Protein AF-A0A9Q0FKL8-F1 (afdb_monomer_lite)

InterPro domains:
  IPR025558 Domain of unknown function DUF4283 [PF14111] (4-67)
  IPR040256 Uncharacterized protein At4g02000-like [PTHR31286] (6-67)

Foldseek 3Di:
DDPVVVVVVCCVQLVLPPAWDWDDPDPPDIDTDGPDPVSVCSCVVPDQDDDPNDTDDDDDDDPPDDD

Radius of gyration: 11.61 Å; chains: 1; bounding box: 26×25×28 Å

pLDDT: mean 85.21, std 6.76, range [59.09, 90.75]

Sequence (67 aa):
MGYKALYSRLTQLWKPGAGLELLDLGHGSYLAKFASVANLERVVTRGPWMIQDHYLTLRQWTPDFRP

Secondary structure (DSSP, 8-state):
--HHHHHHHHHHHH---S-EEEEEEETTEEEEEES-HHHHHHHHHT--EEETTEEE------TT---

Organism: NCBI:txid218843

Structure (mmCIF, N/CA/C/O backbone):
data_AF-A0A9Q0FKL8-F1
#
_entry.id   AF-A0A9Q0FKL8-F1
#
loop_
_atom_site.group_PDB
_atom_site.id
_atom_site.type_symbol
_atom_site.label_atom_id
_atom_site.label_alt_id
_atom_site.label_comp_id
_atom_site.label_asym_id
_atom_site.label_entity_id
_atom_site.label_seq_id
_atom_site.pdbx_PDB_ins_code
_atom_site.Cartn_x
_atom_site.Cartn_y
_atom_site.Cartn_z
_atom_site.occupancy
_atom_site.B_iso_or_equiv
_atom_site.auth_seq_id
_atom_site.auth_comp_id
_atom_site.auth_asym_id
_atom_site.auth_atom_id
_atom_site.pdbx_PDB_model_num
ATOM 1 N N . MET A 1 1 ? 8.635 2.097 -12.677 1.00 67.75 1 MET A N 1
ATOM 2 C CA . MET A 1 1 ? 8.020 3.227 -11.937 1.00 67.75 1 MET A CA 1
ATOM 3 C C . MET A 1 1 ? 8.781 3.426 -10.637 1.00 67.75 1 MET A C 1
ATOM 5 O O . MET A 1 1 ? 9.148 2.436 -10.028 1.00 67.75 1 MET A O 1
ATOM 9 N N . GLY A 1 2 ? 9.038 4.664 -10.212 1.00 80.75 2 GLY A N 1
ATOM 10 C CA . GLY A 1 2 ? 9.626 4.910 -8.889 1.00 80.75 2 GLY A CA 1
ATOM 11 C C . GLY A 1 2 ? 8.592 4.765 -7.766 1.00 80.75 2 GLY A C 1
ATOM 12 O O . GLY A 1 2 ? 7.415 5.059 -7.983 1.00 80.75 2 GLY A O 1
ATOM 13 N N . TYR A 1 3 ? 9.038 4.388 -6.563 1.00 84.25 3 TYR A N 1
ATOM 14 C CA . TYR A 1 3 ? 8.203 4.198 -5.363 1.00 84.25 3 TYR A CA 1
ATOM 15 C C . TYR A 1 3 ? 7.177 5.325 -5.143 1.00 84.25 3 TYR A C 1
ATOM 17 O O . TYR A 1 3 ? 5.984 5.071 -5.004 1.00 84.25 3 TYR A O 1
ATOM 25 N N . LYS A 1 4 ? 7.616 6.592 -5.196 1.00 85.88 4 LYS A N 1
ATOM 26 C CA . LYS A 1 4 ? 6.742 7.762 -4.981 1.00 85.88 4 LYS A CA 1
ATOM 27 C C . LYS A 1 4 ? 5.608 7.859 -6.007 1.00 85.88 4 LYS A C 1
ATOM 29 O O . LYS A 1 4 ? 4.494 8.242 -5.657 1.00 85.88 4 LYS A O 1
ATOM 34 N N . ALA A 1 5 ? 5.888 7.519 -7.265 1.00 88.25 5 ALA A N 1
ATOM 35 C CA . ALA A 1 5 ? 4.887 7.550 -8.326 1.00 88.25 5 ALA A CA 1
ATOM 36 C C . ALA A 1 5 ? 3.834 6.457 -8.111 1.00 88.25 5 ALA A C 1
ATOM 38 O O . ALA A 1 5 ? 2.641 6.743 -8.199 1.00 88.25 5 ALA A O 1
ATOM 39 N N . LEU A 1 6 ? 4.264 5.238 -7.765 1.00 88.38 6 LEU A N 1
ATOM 40 C CA . LEU A 1 6 ? 3.353 4.140 -7.446 1.00 88.38 6 LEU A CA 1
ATOM 41 C C . LEU A 1 6 ? 2.506 4.469 -6.211 1.00 88.38 6 LEU A C 1
ATOM 43 O O . LEU A 1 6 ? 1.286 4.367 -6.270 1.00 88.38 6 LEU A O 1
ATOM 47 N N . TYR A 1 7 ? 3.129 4.944 -5.132 1.00 89.62 7 TYR A N 1
ATOM 48 C CA . TYR A 1 7 ? 2.429 5.336 -3.909 1.00 89.62 7 TYR A CA 1
ATOM 49 C C . TYR A 1 7 ? 1.355 6.400 -4.172 1.00 89.62 7 TYR A C 1
ATOM 51 O O . TYR A 1 7 ? 0.213 6.259 -3.733 1.00 89.62 7 TYR A O 1
ATOM 59 N N . SER A 1 8 ? 1.686 7.440 -4.945 1.00 90.25 8 SER A N 1
ATOM 60 C CA . SER A 1 8 ? 0.728 8.483 -5.331 1.00 90.25 8 SER A CA 1
ATOM 61 C C . SER A 1 8 ? -0.455 7.907 -6.121 1.00 90.25 8 SER A C 1
ATOM 63 O O . SER A 1 8 ? -1.613 8.170 -5.791 1.00 90.25 8 SER A O 1
ATOM 65 N N . ARG A 1 9 ? -0.182 7.039 -7.106 1.00 90.00 9 ARG A N 1
ATOM 66 C CA . ARG A 1 9 ? -1.223 6.376 -7.907 1.00 90.00 9 ARG A CA 1
ATOM 67 C C . ARG A 1 9 ? -2.120 5.480 -7.059 1.00 90.00 9 ARG A C 1
ATOM 69 O O . ARG A 1 9 ? -3.336 5.577 -7.178 1.00 90.00 9 ARG A O 1
ATOM 76 N N . LEU A 1 10 ? -1.548 4.664 -6.176 1.00 90.00 10 LEU A N 1
ATOM 77 C CA . LEU A 1 10 ? -2.301 3.795 -5.267 1.00 90.00 10 LEU A CA 1
ATOM 78 C C . LEU A 1 10 ? -3.166 4.600 -4.297 1.00 90.00 10 LEU A C 1
ATOM 80 O O . LEU A 1 10 ? -4.325 4.261 -4.071 1.00 90.00 10 LEU A O 1
ATOM 84 N N . THR A 1 11 ? -2.646 5.715 -3.786 1.00 89.56 11 THR A N 1
ATOM 85 C CA . THR A 1 11 ? -3.401 6.605 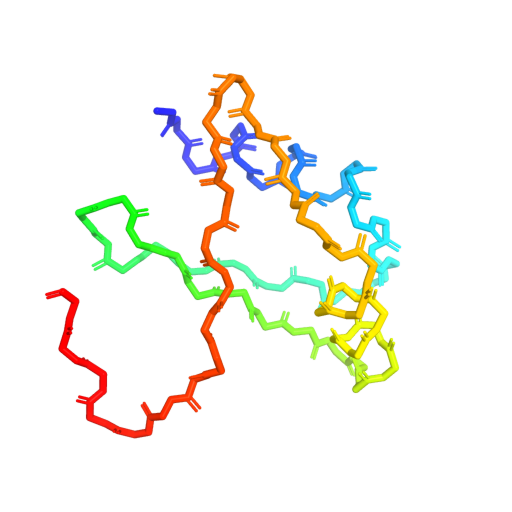-2.895 1.00 89.56 11 THR A CA 1
ATOM 86 C C . THR A 1 11 ? -4.595 7.234 -3.617 1.00 89.56 11 THR A C 1
ATOM 88 O O . THR A 1 11 ? -5.692 7.285 -3.062 1.00 89.56 11 THR A O 1
ATOM 91 N N . GLN A 1 12 ? -4.421 7.660 -4.872 1.00 89.31 12 GLN A N 1
ATOM 92 C CA . GLN A 1 12 ? -5.511 8.189 -5.700 1.00 89.31 12 GLN A CA 1
ATOM 93 C C . GLN A 1 12 ? -6.542 7.120 -6.083 1.00 89.31 12 GLN A C 1
ATOM 95 O O . GLN A 1 12 ? -7.741 7.405 -6.096 1.00 89.31 12 GLN A O 1
ATOM 100 N N . LEU A 1 13 ? -6.077 5.908 -6.393 1.00 89.38 13 LEU A N 1
ATOM 101 C CA . LEU A 1 13 ? -6.902 4.807 -6.881 1.00 89.38 13 LEU A CA 1
ATOM 102 C C . LEU A 1 13 ? -7.747 4.190 -5.763 1.00 89.38 13 LEU A C 1
ATOM 104 O O . LEU A 1 13 ? -8.960 4.047 -5.896 1.00 89.38 13 LEU A O 1
ATOM 108 N N . TRP A 1 14 ? -7.116 3.858 -4.639 1.00 89.62 14 TRP A N 1
ATOM 109 C CA . TRP A 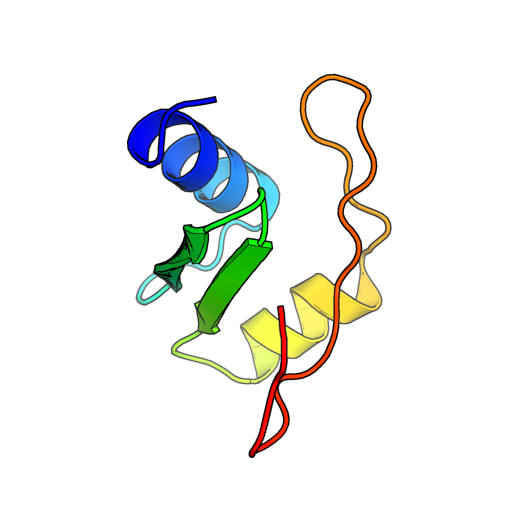1 14 ? -7.778 3.176 -3.530 1.00 89.62 14 TRP A CA 1
ATOM 110 C C . TRP A 1 14 ? -8.437 4.141 -2.546 1.00 89.62 14 TRP A C 1
ATOM 112 O O . TRP A 1 14 ? -9.369 3.751 -1.838 1.00 89.62 14 TRP A O 1
ATOM 122 N N . LYS A 1 15 ? -7.992 5.407 -2.510 1.00 87.19 15 LYS A N 1
ATOM 123 C CA . LYS A 1 15 ? -8.422 6.421 -1.532 1.00 87.19 15 LYS A CA 1
ATOM 124 C C . LYS A 1 15 ? -8.521 5.815 -0.125 1.00 87.19 15 LYS A C 1
ATOM 126 O O . LYS A 1 15 ? -9.616 5.774 0.440 1.00 87.19 15 LYS A O 1
ATOM 131 N N . PRO A 1 16 ? -7.418 5.272 0.420 1.00 81.69 16 PRO A N 1
ATOM 132 C CA . PRO A 1 16 ? -7.428 4.540 1.687 1.00 81.69 16 PRO A CA 1
ATOM 133 C C . PRO A 1 16 ? -7.691 5.444 2.906 1.00 81.69 16 PRO A C 1
ATOM 135 O O . PRO A 1 16 ? -7.808 4.947 4.019 1.00 81.69 16 PRO A O 1
ATOM 138 N N . GLY A 1 17 ? -7.803 6.764 2.724 1.00 79.38 17 GLY A N 1
ATOM 139 C CA . GLY A 1 17 ? -7.854 7.712 3.833 1.00 79.38 17 GLY A CA 1
ATOM 140 C C . GLY A 1 17 ? -6.477 7.827 4.487 1.00 79.38 17 GLY A C 1
ATOM 141 O O . GLY A 1 17 ? -5.476 7.959 3.784 1.00 79.38 17 GLY A O 1
ATOM 142 N N . ALA A 1 18 ? -6.425 7.771 5.818 1.00 76.25 18 ALA A N 1
ATOM 143 C CA . ALA A 1 18 ? -5.172 7.743 6.567 1.00 76.25 18 ALA A CA 1
ATOM 144 C C . ALA A 1 18 ? -4.629 6.307 6.705 1.00 76.25 18 ALA A C 1
ATOM 146 O O . ALA A 1 18 ? -5.392 5.363 6.911 1.00 76.25 18 ALA A O 1
ATOM 147 N N . GLY A 1 19 ? -3.301 6.156 6.636 1.00 82.38 19 GLY A N 1
ATOM 148 C CA . GLY A 1 19 ? -2.615 4.921 7.030 1.00 82.38 19 GLY A CA 1
ATOM 149 C C . GLY A 1 19 ? -2.481 3.843 5.950 1.00 82.38 19 GLY A C 1
ATOM 150 O O . GLY A 1 19 ? -2.603 2.662 6.266 1.00 82.38 19 GLY A O 1
ATOM 151 N N . LEU A 1 20 ? -2.241 4.226 4.690 1.00 89.06 20 LEU A N 1
ATOM 152 C CA . LEU A 1 20 ? -1.614 3.318 3.724 1.00 89.06 20 LEU A CA 1
ATOM 153 C C . LEU A 1 20 ? -0.094 3.414 3.879 1.00 89.06 20 LEU A C 1
ATOM 155 O O . LEU A 1 20 ? 0.495 4.458 3.620 1.00 89.06 20 LEU A O 1
ATOM 159 N N . GLU A 1 21 ? 0.532 2.314 4.263 1.00 90.31 21 GLU A N 1
ATOM 160 C CA . GLU A 1 21 ? 1.978 2.125 4.212 1.00 90.31 21 GLU A CA 1
ATOM 161 C C . GLU A 1 21 ? 2.304 1.255 2.997 1.00 90.31 21 GLU A C 1
ATOM 163 O O . GLU A 1 21 ? 1.613 0.271 2.727 1.00 90.31 21 GLU A O 1
ATOM 168 N N . LEU A 1 22 ? 3.346 1.615 2.252 1.00 90.69 22 LEU A N 1
ATOM 169 C CA . LEU A 1 22 ? 3.824 0.834 1.118 1.00 90.69 22 LEU A CA 1
ATOM 170 C C . LEU A 1 22 ? 5.302 0.524 1.334 1.00 90.69 22 LEU A C 1
ATOM 172 O O . LEU A 1 22 ? 6.086 1.420 1.631 1.00 90.69 22 LEU A O 1
ATOM 176 N N . LEU A 1 23 ? 5.682 -0.735 1.171 1.00 89.62 23 LEU A N 1
ATOM 177 C CA . LEU A 1 23 ? 7.066 -1.183 1.246 1.00 89.62 23 LEU A CA 1
ATOM 178 C C . LEU A 1 23 ? 7.451 -1.821 -0.087 1.00 89.62 23 LEU A C 1
ATOM 180 O O . LEU A 1 23 ? 6.707 -2.639 -0.623 1.00 89.62 23 LEU A O 1
ATOM 184 N N . ASP A 1 24 ? 8.601 -1.430 -0.624 1.00 88.69 24 ASP A N 1
ATOM 185 C CA . ASP A 1 24 ? 9.180 -2.058 -1.811 1.00 88.69 24 ASP A CA 1
ATOM 186 C C . ASP A 1 24 ? 9.875 -3.362 -1.398 1.00 88.69 24 ASP A C 1
ATOM 188 O O . ASP A 1 24 ? 10.752 -3.345 -0.533 1.00 88.69 24 ASP A O 1
ATOM 192 N N . LEU A 1 25 ? 9.450 -4.487 -1.977 1.00 87.38 25 LEU A N 1
ATOM 193 C CA . LEU A 1 25 ? 10.061 -5.801 -1.749 1.00 87.38 25 LEU A CA 1
ATOM 194 C C . LEU A 1 25 ? 11.080 -6.161 -2.845 1.00 87.38 25 LEU A C 1
ATOM 196 O O . LEU A 1 25 ? 11.717 -7.209 -2.766 1.00 87.38 25 LEU A O 1
ATOM 200 N N . GLY A 1 26 ? 11.242 -5.310 -3.861 1.00 83.75 26 GLY A N 1
ATOM 201 C CA . GLY A 1 26 ? 12.035 -5.584 -5.051 1.00 83.75 26 GLY A CA 1
ATOM 202 C C . GLY A 1 26 ? 11.263 -6.363 -6.118 1.00 83.75 26 GLY A C 1
ATOM 203 O O . GLY A 1 26 ? 10.141 -6.820 -5.912 1.00 83.75 26 GLY A O 1
ATOM 204 N N . HIS A 1 27 ? 11.864 -6.489 -7.306 1.00 84.75 27 HIS A N 1
ATOM 205 C CA . HIS A 1 27 ? 11.313 -7.243 -8.446 1.00 84.75 27 HIS A CA 1
ATOM 206 C C . HIS A 1 27 ? 9.899 -6.822 -8.900 1.00 84.75 27 HIS A C 1
ATOM 208 O O . HIS A 1 27 ? 9.188 -7.596 -9.532 1.00 84.75 27 HIS A O 1
ATOM 214 N N . GLY A 1 28 ? 9.488 -5.580 -8.616 1.00 84.25 28 GLY A N 1
ATOM 215 C CA . GLY A 1 28 ? 8.142 -5.089 -8.934 1.00 84.25 28 GLY A CA 1
ATOM 216 C C . GLY A 1 28 ? 7.061 -5.537 -7.943 1.00 84.25 28 GLY A C 1
ATOM 217 O O . GLY A 1 28 ? 5.883 -5.260 -8.171 1.00 84.25 28 GLY A O 1
ATOM 218 N N . SER A 1 29 ? 7.455 -6.177 -6.842 1.00 85.62 29 SER A N 1
ATOM 219 C CA . SER A 1 29 ? 6.584 -6.570 -5.740 1.00 85.62 29 SER A CA 1
ATOM 220 C C . SER A 1 29 ? 6.572 -5.500 -4.651 1.00 85.62 29 SER A C 1
ATOM 222 O O . SER A 1 29 ? 7.609 -4.979 -4.243 1.00 85.62 29 SER A O 1
ATOM 224 N N . TYR A 1 30 ? 5.380 -5.193 -4.141 1.00 89.12 30 TYR A N 1
ATOM 225 C CA . TYR A 1 30 ?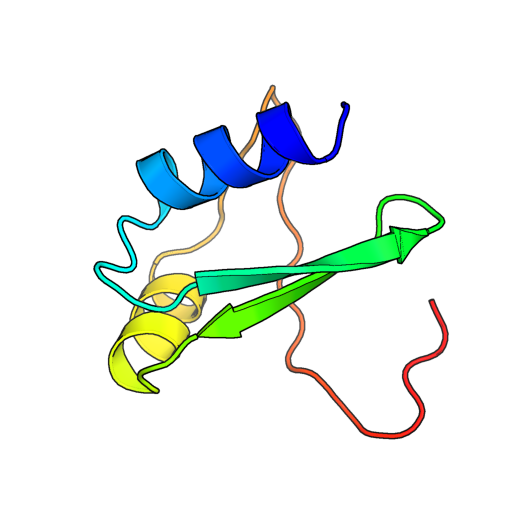 5.180 -4.192 -3.096 1.00 89.12 30 TYR A CA 1
ATOM 226 C C . TYR A 1 30 ? 4.245 -4.738 -2.021 1.00 89.12 30 TYR A C 1
ATOM 228 O O . TYR A 1 30 ? 3.231 -5.364 -2.331 1.00 89.12 30 TYR A O 1
ATOM 236 N N . LEU A 1 31 ? 4.553 -4.458 -0.759 1.00 90.19 31 LEU A N 1
ATOM 237 C CA . LEU A 1 31 ? 3.671 -4.747 0.364 1.00 90.19 31 LEU A CA 1
ATOM 238 C C . LEU A 1 31 ? 2.877 -3.492 0.717 1.00 90.19 31 LEU A C 1
ATOM 240 O O . LEU A 1 31 ? 3.448 -2.492 1.143 1.00 90.19 31 LEU A O 1
ATOM 244 N N . ALA A 1 32 ? 1.558 -3.555 0.553 1.00 90.75 32 ALA A N 1
ATOM 245 C CA . ALA A 1 32 ? 0.637 -2.513 0.989 1.00 90.75 32 ALA A CA 1
ATOM 246 C C . ALA A 1 32 ? 0.010 -2.904 2.332 1.00 90.75 32 ALA A C 1
ATOM 248 O O . ALA A 1 32 ? -0.651 -3.938 2.437 1.00 90.75 32 ALA A O 1
ATOM 249 N N . LYS A 1 33 ? 0.188 -2.067 3.352 1.00 90.25 33 LYS A N 1
ATOM 250 C CA . LYS A 1 33 ? -0.414 -2.231 4.675 1.00 90.25 33 LYS A CA 1
ATOM 251 C C . LYS A 1 33 ? -1.428 -1.118 4.910 1.00 90.25 33 LYS A C 1
ATOM 253 O O . LYS A 1 33 ? -1.118 0.060 4.772 1.00 90.25 33 LYS A O 1
ATOM 258 N N . PHE A 1 34 ? -2.649 -1.507 5.258 1.00 90.00 34 PHE A N 1
ATOM 259 C CA . PHE A 1 34 ? -3.751 -0.589 5.526 1.00 90.00 34 PHE A CA 1
ATOM 260 C C . PHE A 1 34 ? -4.003 -0.507 7.030 1.00 90.00 34 PHE A C 1
ATOM 262 O O . PHE A 1 34 ? -4.014 -1.528 7.714 1.00 90.00 34 PHE A O 1
ATOM 269 N N . ALA A 1 35 ? -4.285 0.692 7.535 1.00 87.50 35 ALA A N 1
ATOM 270 C CA . ALA A 1 35 ? -4.666 0.902 8.933 1.00 87.50 35 ALA A CA 1
ATOM 271 C C . ALA A 1 35 ? -6.062 0.353 9.293 1.00 87.50 35 ALA A C 1
ATOM 273 O O . ALA A 1 35 ? -6.391 0.239 10.468 1.00 87.50 35 ALA A O 1
ATOM 274 N N . SER A 1 36 ? -6.894 0.018 8.300 1.00 87.69 36 SER A N 1
ATOM 275 C CA .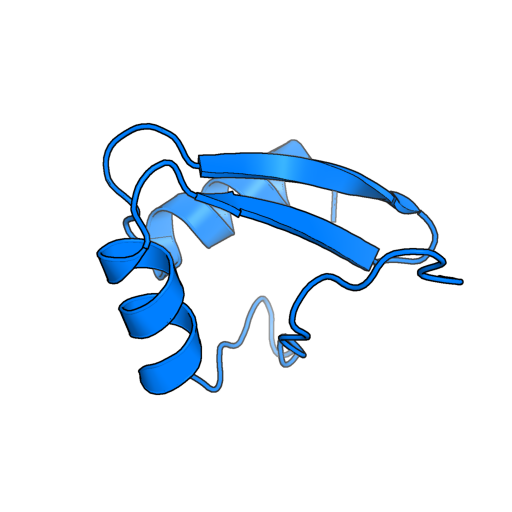 SER A 1 36 ? -8.245 -0.510 8.507 1.00 87.69 36 SER A CA 1
ATOM 276 C C . SER A 1 36 ? -8.497 -1.732 7.635 1.00 87.69 36 SER A C 1
ATOM 278 O O . SER A 1 36 ? -8.256 -1.701 6.424 1.00 87.69 36 SER A O 1
ATOM 280 N N . VAL A 1 37 ? -9.053 -2.781 8.244 1.00 87.94 37 VAL A N 1
ATOM 281 C CA . VAL A 1 37 ? -9.497 -3.995 7.543 1.00 87.94 37 VAL A CA 1
ATOM 282 C C . VAL A 1 37 ? -10.564 -3.658 6.501 1.00 87.94 37 VAL A C 1
ATOM 284 O O . VAL A 1 37 ? -10.487 -4.148 5.382 1.00 87.94 37 VAL A O 1
ATOM 287 N N . ALA A 1 38 ? -11.471 -2.722 6.792 1.00 88.81 38 ALA A N 1
ATOM 288 C CA . ALA A 1 38 ? -12.492 -2.294 5.835 1.00 88.81 38 ALA A CA 1
ATOM 289 C C . ALA A 1 38 ? -11.883 -1.671 4.563 1.00 88.81 38 ALA A C 1
ATOM 291 O O . ALA A 1 38 ? -12.414 -1.830 3.463 1.00 88.81 38 ALA A O 1
ATOM 292 N N . ASN A 1 39 ? -10.744 -0.975 4.684 1.00 87.00 39 ASN A N 1
ATOM 293 C CA . ASN A 1 39 ? -10.023 -0.466 3.516 1.00 87.00 39 ASN A CA 1
ATOM 294 C C . ASN A 1 39 ? -9.386 -1.596 2.707 1.00 87.00 39 ASN A C 1
ATOM 296 O O . ASN A 1 39 ? -9.483 -1.575 1.481 1.00 87.00 39 ASN A O 1
ATOM 300 N N . LEU A 1 40 ? -8.779 -2.579 3.379 1.00 88.88 40 LEU A N 1
ATOM 301 C CA . LEU A 1 40 ? -8.218 -3.762 2.730 1.00 88.88 40 LEU A CA 1
ATOM 302 C C . LEU A 1 40 ? -9.303 -4.536 1.969 1.00 88.88 40 LEU A C 1
ATOM 304 O O . LEU A 1 40 ? -9.158 -4.772 0.772 1.00 88.88 40 LEU A O 1
ATOM 308 N N . GLU A 1 41 ? -10.413 -4.867 2.628 1.00 89.62 41 GLU A N 1
ATOM 309 C CA . GLU A 1 41 ? -11.539 -5.591 2.029 1.00 89.62 41 GLU A CA 1
ATOM 310 C C . GLU A 1 41 ? -12.116 -4.843 0.830 1.00 89.62 41 GLU A C 1
ATOM 312 O O . GLU A 1 41 ? -12.371 -5.438 -0.217 1.00 89.62 41 GLU A O 1
ATOM 317 N N . ARG A 1 42 ? -12.265 -3.518 0.939 1.00 88.56 42 ARG A N 1
ATOM 318 C CA . ARG A 1 42 ? -12.747 -2.684 -0.163 1.00 88.56 42 ARG A CA 1
ATOM 319 C C . ARG A 1 42 ? -11.802 -2.719 -1.361 1.00 88.56 42 ARG A C 1
ATOM 321 O O . ARG A 1 42 ? -12.281 -2.760 -2.490 1.00 88.56 42 ARG A O 1
ATOM 328 N N . VAL A 1 43 ? -10.489 -2.700 -1.134 1.00 89.56 43 VAL A N 1
ATOM 329 C CA . VAL A 1 43 ? -9.488 -2.787 -2.207 1.00 89.56 43 VAL A CA 1
ATOM 330 C C . VAL A 1 43 ? -9.499 -4.168 -2.856 1.00 89.56 43 VAL A C 1
ATOM 332 O O . VAL A 1 43 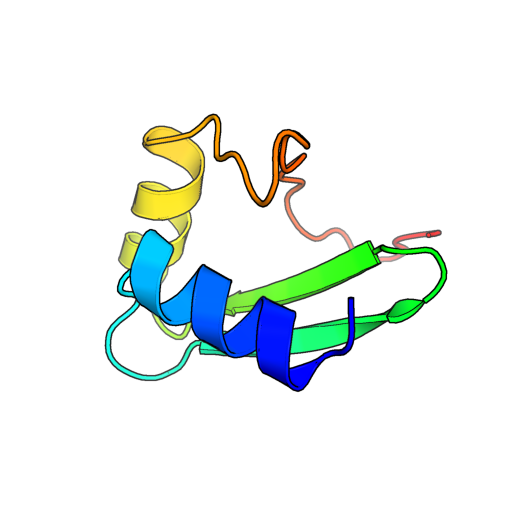? -9.524 -4.251 -4.080 1.00 89.56 43 VAL A O 1
ATOM 335 N N . VAL A 1 44 ? -9.536 -5.243 -2.070 1.00 88.25 44 VAL A N 1
ATOM 336 C CA . VAL A 1 44 ? -9.545 -6.616 -2.597 1.00 88.25 44 VAL A CA 1
ATOM 337 C C . VAL A 1 44 ? -10.835 -6.906 -3.371 1.00 88.25 44 VAL A C 1
ATOM 339 O O . VAL A 1 44 ? -10.780 -7.441 -4.473 1.00 88.25 44 VAL A O 1
ATOM 342 N N . THR A 1 45 ? -11.988 -6.487 -2.846 1.00 88.38 45 THR A N 1
ATOM 343 C CA . THR A 1 45 ? -13.305 -6.806 -3.428 1.00 88.38 45 THR A CA 1
ATOM 344 C C . THR A 1 45 ? -13.642 -5.959 -4.656 1.00 88.38 45 THR A C 1
ATOM 346 O O . THR A 1 45 ? -14.374 -6.411 -5.529 1.00 88.38 45 THR A O 1
ATOM 349 N N . ARG A 1 46 ? -13.136 -4.719 -4.743 1.00 86.62 46 ARG A N 1
ATOM 350 C CA . ARG A 1 46 ? -13.418 -3.812 -5.875 1.00 86.62 46 ARG A CA 1
ATOM 351 C C . ARG A 1 46 ? -12.412 -3.913 -7.026 1.00 86.62 46 ARG A C 1
ATOM 353 O O . ARG A 1 46 ? -12.513 -3.134 -7.969 1.00 86.62 46 ARG A O 1
ATOM 360 N N . GLY A 1 47 ? -11.443 -4.825 -6.938 1.00 84.94 47 GLY A N 1
ATOM 361 C CA . GLY A 1 47 ? -10.544 -5.133 -8.050 1.00 84.94 47 GLY A CA 1
ATOM 362 C C . GLY A 1 47 ? -11.275 -5.808 -9.225 1.00 84.94 47 GLY A C 1
ATOM 363 O O . GLY A 1 47 ? -12.432 -6.204 -9.081 1.00 84.94 47 GLY A O 1
ATOM 364 N N . PRO A 1 48 ? -10.618 -5.972 -10.387 1.00 85.62 48 PRO A N 1
ATOM 365 C CA . PRO A 1 48 ? -9.187 -5.786 -10.635 1.00 85.62 48 PRO A CA 1
ATOM 366 C C . PRO A 1 48 ? -8.783 -4.316 -10.811 1.00 85.62 48 PRO A C 1
ATOM 368 O O . PRO A 1 48 ? -9.534 -3.497 -11.333 1.00 85.62 48 PRO A O 1
ATOM 371 N N . TRP A 1 49 ? -7.563 -3.982 -10.391 1.00 90.00 49 TRP A N 1
ATOM 372 C CA . TRP A 1 49 ? -7.005 -2.634 -10.517 1.00 90.00 49 TRP A CA 1
ATOM 373 C C . TRP A 1 49 ? -5.976 -2.589 -11.644 1.00 90.00 49 TRP A C 1
ATOM 375 O O . TRP A 1 49 ? -5.194 -3.525 -11.797 1.00 90.00 49 TRP A O 1
ATOM 385 N N . MET A 1 50 ? -5.938 -1.490 -12.394 1.00 88.38 50 MET A N 1
ATOM 386 C CA . MET A 1 50 ? -4.931 -1.256 -13.429 1.00 88.38 50 MET A CA 1
ATOM 387 C C . MET A 1 50 ? -4.140 0.016 -13.140 1.00 88.38 50 MET A C 1
ATOM 389 O O . MET A 1 50 ? -4.705 1.040 -12.752 1.00 88.38 50 MET A O 1
ATOM 393 N N . ILE A 1 51 ? -2.827 -0.045 -13.361 1.00 86.62 51 ILE A N 1
ATOM 394 C CA . ILE A 1 51 ? -1.926 1.107 -13.328 1.00 86.62 51 ILE A CA 1
ATOM 395 C C . ILE A 1 51 ? -1.089 1.087 -14.604 1.00 86.62 51 ILE A C 1
ATOM 397 O O . ILE A 1 51 ? -0.325 0.153 -14.817 1.00 86.62 51 ILE A O 1
ATOM 401 N N . GLN A 1 52 ? -1.199 2.144 -15.418 1.00 82.56 52 GLN A N 1
ATOM 402 C CA . GLN A 1 52 ? -0.442 2.298 -16.673 1.00 82.56 52 GLN A CA 1
ATOM 403 C C . GLN A 1 52 ? -0.546 1.056 -17.572 1.00 82.56 52 GLN A C 1
ATOM 405 O O . GLN A 1 52 ? 0.474 0.492 -17.949 1.00 82.56 52 GLN A O 1
ATOM 410 N N . ASP A 1 53 ? -1.770 0.588 -17.826 1.00 84.75 53 ASP A N 1
ATOM 411 C CA . ASP A 1 53 ? -2.063 -0.575 -18.683 1.00 84.75 53 ASP A CA 1
ATOM 412 C C . ASP A 1 53 ? -1.554 -1.933 -18.161 1.00 84.75 53 ASP A C 1
ATOM 414 O O . ASP A 1 53 ? -1.660 -2.947 -18.846 1.00 84.75 53 ASP A O 1
ATOM 418 N N . HIS A 1 54 ? -1.067 -1.984 -16.916 1.00 85.25 54 HIS A N 1
ATOM 419 C CA . HIS A 1 54 ? -0.691 -3.220 -16.233 1.00 85.25 54 HIS A CA 1
ATOM 420 C C . HIS A 1 54 ? -1.689 -3.540 -15.118 1.00 85.25 54 HIS A C 1
ATOM 422 O O . HIS A 1 54 ? -2.057 -2.670 -14.321 1.00 85.25 54 HIS A O 1
ATOM 428 N N . TYR A 1 55 ? -2.108 -4.803 -15.034 1.00 87.94 55 TYR A N 1
ATOM 429 C CA . TYR A 1 55 ? -2.955 -5.286 -13.946 1.00 87.94 55 TYR A CA 1
ATOM 430 C C . TYR A 1 55 ? -2.162 -5.415 -12.647 1.00 87.94 55 TYR A C 1
ATOM 432 O O . TYR A 1 55 ? -1.054 -5.946 -12.620 1.00 87.94 55 TYR A O 1
ATOM 440 N N . LEU A 1 56 ? -2.768 -4.975 -11.549 1.00 89.00 56 LEU A N 1
ATOM 441 C CA . LEU A 1 56 ? -2.284 -5.257 -10.207 1.00 89.00 56 LEU A CA 1
ATOM 442 C C . LEU A 1 56 ? -2.793 -6.620 -9.753 1.00 89.00 56 LEU A C 1
ATOM 444 O O . LEU A 1 56 ? -3.996 -6.828 -9.580 1.00 89.00 56 LEU A O 1
ATOM 448 N N . THR A 1 57 ? -1.862 -7.524 -9.479 1.00 87.38 57 THR A N 1
ATOM 449 C CA . THR A 1 57 ? -2.143 -8.773 -8.778 1.00 87.38 57 THR A CA 1
ATOM 450 C C . THR A 1 57 ? -2.113 -8.525 -7.276 1.00 87.38 57 THR A C 1
ATOM 452 O O . THR A 1 57 ? -1.061 -8.238 -6.705 1.00 87.38 57 THR A O 1
ATOM 455 N N . LEU A 1 58 ? -3.271 -8.631 -6.627 1.00 88.62 58 LEU A N 1
ATOM 456 C CA . LEU A 1 58 ? -3.367 -8.564 -5.174 1.00 88.62 58 LEU A CA 1
ATOM 457 C C . LEU A 1 58 ? -3.206 -9.967 -4.591 1.00 88.62 58 LEU A C 1
ATOM 459 O O . LEU A 1 58 ? -3.899 -10.896 -4.998 1.00 88.62 58 LEU A O 1
ATOM 463 N N . ARG A 1 59 ? -2.320 -10.111 -3.608 1.00 85.81 59 ARG A N 1
ATOM 464 C CA . ARG A 1 59 ? -2.158 -11.339 -2.828 1.00 85.81 59 ARG A CA 1
ATOM 465 C C . ARG A 1 59 ? -2.161 -10.978 -1.351 1.00 85.81 59 ARG A C 1
ATOM 467 O O . ARG A 1 59 ? -1.483 -10.037 -0.944 1.00 85.81 59 ARG A O 1
ATOM 474 N N . GLN A 1 60 ? -2.920 -11.724 -0.554 1.00 85.81 60 GLN A N 1
ATOM 475 C CA . GLN A 1 60 ? -2.877 -11.580 0.896 1.00 85.81 60 GLN A CA 1
ATOM 476 C C . GLN A 1 60 ? -1.475 -11.936 1.403 1.00 85.81 60 GLN A C 1
ATOM 478 O O . GLN A 1 60 ? -0.899 -12.945 0.992 1.00 85.81 60 GLN A O 1
ATOM 483 N N . TRP A 1 61 ? -0.931 -11.100 2.288 1.00 83.38 61 TRP A N 1
ATOM 484 C CA . TRP A 1 61 ? 0.363 -11.362 2.904 1.00 83.38 61 TRP A CA 1
ATOM 485 C C . TRP A 1 61 ? 0.332 -12.676 3.690 1.00 83.38 61 TRP A C 1
ATOM 487 O O . TRP A 1 61 ? -0.581 -12.913 4.483 1.00 83.38 61 TRP A O 1
ATOM 497 N N . THR A 1 62 ? 1.355 -13.502 3.494 1.00 78.69 62 THR A N 1
ATOM 498 C CA . THR A 1 62 ? 1.597 -14.722 4.265 1.00 78.69 62 THR A CA 1
ATOM 499 C C . THR A 1 62 ? 3.000 -14.659 4.864 1.00 78.69 62 THR A C 1
ATOM 501 O O . THR A 1 62 ? 3.904 -14.146 4.197 1.00 78.69 62 THR A O 1
ATOM 504 N N . PRO A 1 63 ? 3.221 -15.185 6.083 1.00 73.69 63 PRO A N 1
ATOM 505 C CA . PRO A 1 63 ? 4.580 -15.439 6.555 1.00 73.69 63 PRO A CA 1
ATOM 506 C C . PRO A 1 63 ? 5.335 -16.306 5.527 1.00 73.69 63 PRO A C 1
ATOM 508 O O . PRO A 1 63 ? 4.713 -17.082 4.800 1.00 73.69 63 PRO A O 1
ATOM 511 N N . ASP A 1 64 ? 6.649 -16.102 5.410 1.00 70.44 64 ASP A N 1
ATOM 512 C CA . ASP A 1 64 ? 7.530 -16.730 4.405 1.00 70.44 64 ASP A CA 1
ATOM 513 C C . ASP A 1 64 ? 7.259 -16.361 2.936 1.00 70.44 64 ASP A C 1
ATOM 515 O O . ASP A 1 64 ? 7.541 -17.141 2.022 1.00 70.44 64 ASP A O 1
ATOM 519 N N . PHE A 1 65 ? 6.743 -15.155 2.672 1.00 64.62 65 PHE A N 1
ATOM 520 C CA . PHE A 1 65 ? 6.628 -14.656 1.302 1.00 64.62 65 PHE A CA 1
ATOM 521 C C . PHE A 1 65 ? 7.997 -14.657 0.599 1.00 64.62 65 PHE A C 1
ATOM 523 O O . PHE A 1 65 ? 8.911 -13.929 0.991 1.00 64.62 65 PHE A O 1
ATOM 530 N N . ARG A 1 66 ? 8.127 -15.477 -0.452 1.00 63.19 66 ARG A N 1
ATOM 531 C CA . ARG A 1 66 ? 9.270 -15.465 -1.369 1.00 63.19 66 ARG A CA 1
ATOM 532 C C . ARG A 1 66 ? 8.873 -14.672 -2.625 1.00 63.19 66 ARG A C 1
ATOM 534 O O . ARG A 1 66 ? 7.938 -15.122 -3.294 1.00 63.19 66 ARG A O 1
ATOM 541 N N . PRO A 1 67 ? 9.484 -13.492 -2.855 1.0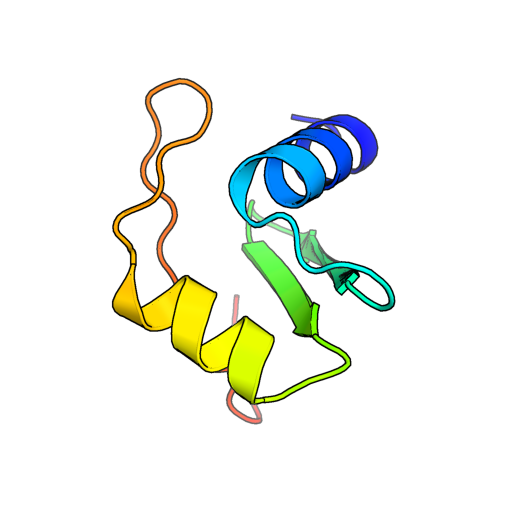0 59.09 67 PRO A N 1
ATOM 542 C CA . PRO A 1 67 ? 9.165 -12.608 -3.975 1.00 59.09 67 PRO A CA 1
ATOM 543 C C . PRO A 1 67 ? 9.511 -13.215 -5.336 1.00 59.09 67 PRO A C 1
ATOM 545 O O . PRO A 1 67 ? 10.398 -14.098 -5.391 1.00 59.09 67 PRO A O 1
#